Protein AF-C1MRS7-F1 (afdb_monomer)

Solvent-accessible surface area (backbone atoms only — not comparable to full-atom values): 6107 Å² total; per-residue (Å²): 87,47,25,66,56,54,48,48,53,44,24,72,64,70,77,42,55,46,46,56,42,78,41,78,48,62,53,99,83,68,48,69,38,47,21,47,32,32,38,53,49,28,74,93,45,94,84,40,93,60,54,73,67,54,48,51,52,46,32,31,55,44,20,46,54,31,39,77,71,66,26,40,63,48,47,67,58,48,60,73,66,51,89,70,68,53,35,71,56,98,93,42,80,37,61,33,76,43,74,42,85,56,88,65,87,131

Structure (mmCIF, N/CA/C/O backbone):
data_AF-C1MRS7-F1
#
_entry.id   AF-C1MRS7-F1
#
loop_
_atom_site.group_PDB
_atom_site.id
_atom_site.type_symbol
_atom_site.label_atom_id
_atom_site.label_alt_id
_atom_site.label_comp_id
_atom_site.label_asym_id
_atom_site.label_entity_id
_atom_site.label_seq_id
_atom_site.pdbx_PDB_ins_code
_atom_site.Cartn_x
_atom_site.Cartn_y
_atom_site.Cartn_z
_atom_site.occupancy
_atom_site.B_iso_or_equiv
_atom_site.auth_seq_id
_atom_site.auth_comp_id
_atom_site.auth_asym_id
_atom_site.auth_atom_id
_atom_site.pdbx_PDB_model_num
ATOM 1 N N . MET A 1 1 ? 1.053 -9.896 8.481 1.00 96.06 1 MET A N 1
ATOM 2 C CA . MET A 1 1 ? 1.118 -10.285 7.059 1.00 96.06 1 MET A CA 1
ATOM 3 C C . MET A 1 1 ? 2.551 -10.201 6.571 1.00 96.06 1 MET A C 1
ATOM 5 O O . MET A 1 1 ? 3.333 -9.461 7.150 1.00 96.06 1 MET A O 1
ATOM 9 N N . THR A 1 2 ? 2.908 -10.957 5.535 1.00 98.31 2 THR A N 1
ATOM 10 C CA . THR A 1 2 ? 4.257 -10.901 4.942 1.00 98.31 2 THR A CA 1
ATOM 11 C C . THR A 1 2 ? 4.305 -9.941 3.750 1.00 98.31 2 THR A C 1
ATOM 13 O O . THR A 1 2 ? 3.273 -9.626 3.153 1.00 98.31 2 THR A O 1
ATOM 16 N N . GLY A 1 3 ? 5.507 -9.497 3.363 1.00 98.12 3 GLY A N 1
ATOM 17 C CA . GLY A 1 3 ? 5.692 -8.682 2.155 1.00 98.12 3 GLY A CA 1
ATOM 18 C C . GLY A 1 3 ? 5.222 -9.394 0.883 1.00 98.12 3 GLY A C 1
ATOM 19 O O . GLY A 1 3 ? 4.632 -8.775 -0.000 1.00 98.12 3 GLY A O 1
ATOM 20 N N . GLU A 1 4 ? 5.409 -10.715 0.813 1.00 98.31 4 GLU A N 1
ATOM 21 C CA . GLU A 1 4 ? 4.901 -11.544 -0.282 1.00 98.31 4 GLU A CA 1
ATOM 22 C C . GLU A 1 4 ? 3.370 -11.599 -0.313 1.00 98.31 4 GLU A C 1
ATOM 24 O O . GLU A 1 4 ? 2.776 -11.449 -1.381 1.00 98.31 4 GLU A O 1
ATOM 29 N N . GLU A 1 5 ? 2.723 -11.759 0.842 1.00 98.50 5 GLU A N 1
ATOM 30 C CA . GLU A 1 5 ? 1.264 -11.729 0.939 1.00 98.50 5 GLU A CA 1
ATOM 31 C C . GLU A 1 5 ? 0.712 -10.387 0.435 1.00 98.50 5 GLU A C 1
ATOM 33 O O . GLU A 1 5 ? -0.191 -10.361 -0.403 1.00 98.50 5 GLU A O 1
ATOM 38 N N . LEU A 1 6 ? 1.304 -9.269 0.871 1.00 98.62 6 LEU A N 1
ATOM 39 C CA . LEU A 1 6 ? 0.927 -7.932 0.410 1.00 98.62 6 LEU A CA 1
ATOM 40 C C . LEU A 1 6 ? 1.139 -7.768 -1.104 1.00 98.62 6 LEU A C 1
ATOM 42 O O . LEU A 1 6 ? 0.249 -7.275 -1.802 1.00 98.62 6 LEU A O 1
ATOM 46 N N . ARG A 1 7 ? 2.282 -8.232 -1.630 1.00 98.25 7 ARG A N 1
ATOM 47 C CA . ARG A 1 7 ? 2.580 -8.244 -3.072 1.00 98.25 7 ARG A CA 1
ATOM 48 C C . ARG A 1 7 ? 1.497 -8.983 -3.852 1.00 98.25 7 ARG A C 1
ATOM 50 O O . ARG A 1 7 ? 1.008 -8.470 -4.858 1.00 98.25 7 ARG A O 1
ATOM 57 N N . MET A 1 8 ? 1.109 -10.167 -3.381 1.00 98.50 8 MET A N 1
ATOM 58 C CA . MET A 1 8 ? 0.084 -10.998 -4.011 1.00 98.50 8 MET A CA 1
ATOM 59 C C . MET A 1 8 ? -1.299 -10.352 -3.939 1.00 98.50 8 MET A C 1
ATOM 61 O O . MET A 1 8 ? -2.020 -10.390 -4.929 1.00 98.50 8 MET A O 1
ATOM 65 N N . LEU A 1 9 ? -1.669 -9.703 -2.831 1.00 98.38 9 LEU A N 1
ATOM 66 C CA . LEU A 1 9 ? -2.934 -8.962 -2.737 1.00 98.38 9 LEU A CA 1
ATOM 67 C C . LEU A 1 9 ? -3.014 -7.835 -3.776 1.00 98.38 9 LEU A C 1
ATOM 69 O O . LEU A 1 9 ? -4.017 -7.716 -4.483 1.00 98.38 9 LEU A O 1
ATOM 73 N N . VAL A 1 10 ? -1.950 -7.038 -3.906 1.00 98.44 10 VAL A N 1
ATOM 74 C CA . VAL A 1 10 ? -1.869 -5.942 -4.887 1.00 98.44 10 VAL A CA 1
ATOM 75 C C . VAL A 1 10 ? -1.905 -6.486 -6.318 1.00 98.44 10 VAL A C 1
ATOM 77 O O . VAL A 1 10 ? -2.681 -6.001 -7.148 1.00 98.44 10 VAL A O 1
ATOM 80 N N . LEU A 1 11 ? -1.115 -7.527 -6.598 1.00 98.31 11 LEU A N 1
ATOM 81 C CA . LEU A 1 11 ? -1.069 -8.182 -7.903 1.00 98.31 11 LEU A CA 1
ATOM 82 C C . LEU A 1 11 ? -2.427 -8.781 -8.283 1.00 98.31 11 LEU A C 1
ATOM 84 O O . LEU A 1 11 ? -2.913 -8.529 -9.380 1.00 98.31 11 LEU A O 1
ATOM 88 N N . ASN A 1 12 ? -3.071 -9.516 -7.379 1.00 98.25 12 ASN A N 1
ATOM 89 C CA . ASN A 1 12 ? -4.373 -10.134 -7.627 1.00 98.25 12 ASN A CA 1
ATOM 90 C C . ASN A 1 12 ? -5.466 -9.085 -7.857 1.00 98.25 12 ASN A C 1
ATOM 92 O O . ASN A 1 12 ? -6.373 -9.308 -8.656 1.00 98.25 12 ASN A O 1
ATOM 96 N N . LYS A 1 13 ? -5.388 -7.931 -7.182 1.00 98.12 13 LYS A N 1
ATOM 97 C CA . LYS A 1 13 ? -6.398 -6.879 -7.312 1.00 98.12 13 LYS A CA 1
ATOM 98 C C . LYS A 1 13 ? -6.308 -6.112 -8.632 1.00 98.12 13 LYS A C 1
ATOM 100 O O . LYS A 1 13 ? -7.345 -5.801 -9.217 1.00 98.12 13 LYS A O 1
ATOM 105 N N . TRP A 1 14 ? -5.103 -5.767 -9.084 1.00 97.75 14 TRP A N 1
ATOM 106 C CA . TRP A 1 14 ? -4.928 -4.859 -10.229 1.00 97.75 14 TRP A CA 1
ATOM 107 C C . TRP A 1 14 ? -4.048 -5.409 -11.361 1.00 97.75 14 TRP A C 1
ATOM 109 O O . TRP A 1 14 ? -3.747 -4.686 -12.309 1.00 97.75 14 TRP A O 1
ATOM 119 N N . GLY A 1 15 ? -3.617 -6.668 -11.281 1.00 97.50 15 GLY A N 1
ATOM 120 C CA . GLY A 1 15 ? -2.802 -7.337 -12.300 1.00 97.50 15 GLY A CA 1
ATOM 121 C C . GLY A 1 15 ? -1.367 -6.816 -12.412 1.00 97.50 15 GLY A C 1
ATOM 122 O O . GLY A 1 15 ? -0.668 -7.149 -13.366 1.00 97.50 15 GLY A O 1
ATOM 123 N N . LYS A 1 16 ? -0.919 -5.973 -11.472 1.00 97.12 16 LYS A N 1
ATOM 124 C CA . LYS A 1 16 ? 0.400 -5.333 -11.494 1.00 97.12 16 LYS A CA 1
ATOM 125 C C . LYS A 1 16 ? 0.990 -5.206 -10.096 1.00 97.12 16 LYS A C 1
ATOM 127 O O . LYS A 1 16 ? 0.281 -4.975 -9.122 1.00 97.12 16 LYS A O 1
ATOM 132 N N . MET A 1 17 ? 2.314 -5.286 -10.033 1.00 97.38 17 MET A N 1
ATOM 133 C CA . MET A 1 17 ? 3.123 -5.127 -8.824 1.00 97.38 17 MET A CA 1
ATOM 134 C C . MET A 1 17 ? 3.387 -3.643 -8.534 1.00 97.38 17 MET A C 1
ATOM 136 O O . MET A 1 17 ? 4.460 -3.116 -8.832 1.00 97.38 17 MET A O 1
ATOM 140 N N . TYR A 1 18 ? 2.367 -2.945 -8.030 1.00 98.31 18 TYR A N 1
ATOM 141 C CA . TYR A 1 18 ? 2.447 -1.517 -7.713 1.00 98.31 18 TYR A CA 1
ATOM 142 C C . TYR A 1 18 ? 3.304 -1.232 -6.476 1.00 98.31 18 TYR A C 1
ATOM 144 O O . TYR A 1 18 ? 3.272 -1.984 -5.498 1.00 98.31 18 TYR A O 1
ATOM 152 N N . ASP A 1 19 ? 4.026 -0.108 -6.510 1.00 98.06 19 ASP A N 1
ATOM 153 C CA . ASP A 1 19 ? 4.664 0.477 -5.327 1.00 98.06 19 ASP A CA 1
ATOM 154 C C . ASP A 1 19 ? 3.591 0.771 -4.269 1.00 98.06 19 ASP A C 1
ATOM 156 O O . ASP A 1 19 ? 2.527 1.318 -4.565 1.00 98.06 19 ASP A O 1
ATOM 160 N N . THR A 1 20 ? 3.865 0.340 -3.044 1.00 98.44 20 THR A N 1
ATOM 161 C CA . THR A 1 20 ? 2.932 0.352 -1.923 1.00 98.44 20 THR A CA 1
ATOM 162 C C . THR A 1 20 ? 3.636 0.948 -0.713 1.00 98.44 20 THR A C 1
ATOM 164 O O . THR A 1 20 ? 4.764 0.572 -0.392 1.00 98.44 20 THR A O 1
ATOM 167 N N . ARG A 1 21 ? 2.985 1.912 -0.058 1.00 98.25 21 ARG A N 1
ATOM 168 C CA . ARG A 1 21 ? 3.574 2.731 1.009 1.00 98.25 21 ARG A CA 1
ATOM 169 C C . ARG A 1 21 ? 2.579 2.965 2.135 1.00 98.25 21 ARG A C 1
ATOM 171 O O . ARG A 1 21 ? 1.372 2.933 1.912 1.00 98.25 21 ARG A O 1
ATOM 178 N N . ILE A 1 22 ? 3.085 3.279 3.321 1.00 98.00 22 ILE A N 1
ATOM 179 C CA . ILE A 1 22 ? 2.274 3.900 4.369 1.00 98.00 22 ILE A CA 1
ATOM 180 C C . ILE A 1 22 ? 2.251 5.407 4.135 1.00 98.00 22 ILE A C 1
ATOM 182 O O . ILE A 1 22 ? 3.280 6.019 3.846 1.00 98.00 22 ILE A O 1
ATOM 186 N N . HIS A 1 23 ? 1.075 6.010 4.257 1.00 97.25 23 HIS A N 1
ATOM 187 C CA . HIS A 1 23 ? 0.904 7.444 4.110 1.00 97.25 23 HIS A CA 1
ATOM 188 C C . HIS A 1 23 ? -0.033 7.988 5.183 1.00 97.25 23 HIS A C 1
ATOM 190 O O . HIS A 1 23 ? -1.161 7.515 5.336 1.00 97.25 23 HIS A O 1
ATOM 196 N N . GLN A 1 24 ? 0.425 9.011 5.898 1.00 95.31 24 GLN A N 1
ATOM 197 C CA . GLN A 1 24 ? -0.385 9.763 6.844 1.00 95.31 24 GLN A CA 1
ATOM 198 C C . GLN A 1 24 ? -0.967 10.989 6.144 1.00 95.31 24 GLN A C 1
ATOM 200 O O . GLN A 1 24 ? -0.245 11.741 5.490 1.00 95.31 24 GLN A O 1
ATOM 205 N N . ARG A 1 25 ? -2.275 11.200 6.272 1.00 93.25 25 ARG A N 1
ATOM 206 C CA . ARG A 1 25 ? -2.932 12.411 5.767 1.00 93.25 25 ARG A CA 1
ATOM 207 C C . ARG A 1 25 ? -4.201 12.710 6.542 1.00 93.25 25 ARG A C 1
ATOM 209 O O . ARG A 1 25 ? -4.774 11.823 7.171 1.00 93.25 25 ARG A O 1
ATOM 216 N N . ARG A 1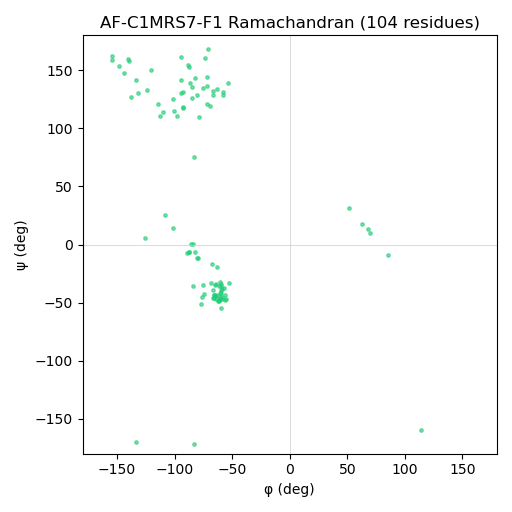 26 ? -4.672 13.950 6.421 1.00 92.50 26 ARG A N 1
ATOM 217 C CA . ARG A 1 26 ? -6.021 14.319 6.847 1.00 92.50 26 ARG A CA 1
ATOM 218 C C . ARG A 1 26 ? -7.047 13.971 5.764 1.00 92.50 26 ARG A C 1
ATOM 220 O O . ARG A 1 26 ? -6.751 14.037 4.560 1.00 92.50 26 ARG A O 1
ATOM 227 N N . ASP A 1 27 ? -8.219 13.528 6.198 1.00 89.44 27 ASP A N 1
ATOM 228 C CA . ASP A 1 27 ? -9.370 13.278 5.332 1.00 89.44 27 ASP A CA 1
ATOM 229 C C . ASP A 1 27 ? -10.163 14.571 5.048 1.00 89.44 27 ASP A C 1
ATOM 231 O O . ASP A 1 27 ? -9.728 15.677 5.374 1.00 89.44 27 ASP A O 1
ATOM 235 N N . GLN A 1 28 ? -11.331 14.445 4.412 1.00 89.44 28 GLN A N 1
ATOM 236 C CA . GLN A 1 28 ? -12.197 15.589 4.092 1.00 89.44 28 GLN A CA 1
ATOM 237 C C . GLN A 1 28 ? -12.810 16.276 5.327 1.00 89.44 28 GLN A C 1
ATOM 239 O O . GLN A 1 28 ? -13.279 17.404 5.218 1.00 89.44 28 GLN A O 1
ATOM 244 N N . PHE A 1 29 ? -12.803 15.611 6.484 1.00 91.12 29 PHE A N 1
ATOM 245 C CA . PHE A 1 29 ? -13.290 16.128 7.763 1.00 91.12 29 PHE A CA 1
ATOM 246 C C . PHE A 1 29 ? -12.143 16.593 8.668 1.00 91.12 29 PHE A C 1
ATOM 248 O O . PHE A 1 29 ? -12.343 16.821 9.858 1.00 91.12 29 PHE A O 1
ATOM 255 N N . ASN A 1 30 ? -10.939 16.751 8.106 1.00 90.25 30 ASN A N 1
ATOM 256 C CA . ASN A 1 30 ? -9.728 17.147 8.815 1.00 90.25 30 ASN A CA 1
ATOM 257 C C . ASN A 1 30 ? -9.271 16.140 9.893 1.00 90.25 30 ASN A C 1
ATOM 259 O O . ASN A 1 30 ? -8.435 16.492 10.726 1.00 90.25 30 ASN A O 1
ATOM 263 N N . LYS A 1 31 ? -9.748 14.886 9.870 1.00 90.44 31 LYS A N 1
ATOM 264 C CA . LYS A 1 31 ? -9.289 13.831 10.786 1.00 90.44 31 LYS A CA 1
ATOM 265 C C . LYS A 1 31 ? -7.974 13.242 10.281 1.00 90.44 31 LYS A C 1
ATOM 267 O O . LYS A 1 31 ? -7.875 12.869 9.109 1.00 90.44 31 LYS A O 1
ATOM 272 N N . LEU A 1 32 ? -6.960 13.174 11.146 1.00 93.81 32 LEU A N 1
ATOM 273 C CA . LEU A 1 32 ? -5.682 12.539 10.823 1.00 93.81 32 LEU A CA 1
ATOM 274 C C . LEU A 1 32 ? -5.856 11.015 10.762 1.00 93.81 32 LEU A C 1
ATOM 276 O O . LEU A 1 32 ? -6.524 10.429 11.608 1.00 93.81 32 LEU A O 1
ATOM 280 N N . GLY A 1 33 ? -5.267 10.367 9.756 1.00 94.44 33 GLY A N 1
ATOM 281 C CA . GLY A 1 33 ? -5.321 8.913 9.628 1.00 94.44 33 GLY A CA 1
ATOM 282 C C . GLY A 1 33 ? -4.154 8.332 8.839 1.00 94.44 33 GLY A C 1
ATOM 283 O O . GLY A 1 33 ? -3.510 9.025 8.042 1.00 94.44 33 GLY A O 1
ATOM 284 N N . LEU A 1 34 ? -3.905 7.038 9.056 1.00 96.69 34 LEU A N 1
ATOM 285 C CA . LEU A 1 34 ? -2.971 6.238 8.268 1.00 96.69 34 LEU A CA 1
ATOM 286 C C . LEU A 1 34 ? -3.688 5.487 7.149 1.00 96.69 34 LEU A C 1
ATOM 288 O O . LEU A 1 34 ? -4.788 4.950 7.306 1.00 96.69 34 LEU A O 1
ATOM 292 N N . TYR A 1 35 ? -3.010 5.425 6.012 1.00 97.62 35 TYR A N 1
ATOM 293 C CA . TYR A 1 35 ? -3.497 4.785 4.807 1.00 97.62 35 TYR A CA 1
ATOM 294 C C . TYR A 1 35 ? -2.407 3.908 4.208 1.00 97.62 35 TYR A C 1
ATOM 296 O O . TYR A 1 35 ? -1.243 4.306 4.134 1.00 97.62 35 TYR A O 1
ATOM 304 N N . LEU A 1 36 ? -2.812 2.754 3.685 1.00 98.38 36 LEU A N 1
ATOM 305 C CA . LEU A 1 36 ? -2.017 2.024 2.713 1.00 98.38 36 LEU A CA 1
ATOM 306 C C . LEU A 1 36 ? -2.215 2.687 1.348 1.00 98.38 36 LEU A C 1
ATOM 308 O O . LEU A 1 36 ? -3.298 2.639 0.757 1.00 98.38 36 LEU A O 1
ATOM 312 N N . GLN A 1 37 ? -1.169 3.349 0.875 1.00 98.44 37 GLN A N 1
ATOM 313 C CA . GLN A 1 37 ? -1.131 4.045 -0.398 1.00 98.44 37 GLN A CA 1
ATOM 314 C C . GLN A 1 37 ? -0.586 3.118 -1.485 1.00 98.44 37 GLN A C 1
ATOM 316 O O . GLN A 1 37 ? 0.576 2.719 -1.444 1.00 98.44 37 GLN A O 1
ATOM 321 N N . ILE A 1 38 ? -1.411 2.828 -2.489 1.00 98.44 38 ILE A N 1
ATOM 322 C CA . ILE A 1 38 ? -1.016 2.095 -3.695 1.00 98.44 38 ILE A CA 1
ATOM 323 C C . ILE A 1 38 ? -0.733 3.108 -4.800 1.00 98.44 38 ILE A C 1
ATOM 325 O O . ILE A 1 38 ? -1.641 3.782 -5.301 1.00 98.44 38 ILE A O 1
ATOM 329 N N . MET A 1 39 ? 0.538 3.236 -5.158 1.00 97.75 39 MET A N 1
ATOM 330 C CA . MET A 1 39 ? 1.018 4.167 -6.172 1.00 97.75 39 MET A CA 1
ATOM 331 C C . MET A 1 39 ? 0.650 3.680 -7.575 1.00 97.75 39 MET A C 1
ATOM 333 O O . MET A 1 39 ? 0.401 2.505 -7.805 1.00 97.75 39 MET A O 1
ATOM 337 N N . TRP A 1 40 ? 0.660 4.581 -8.556 1.00 96.19 40 TRP A N 1
ATOM 338 C CA . TRP A 1 40 ? 0.416 4.239 -9.966 1.00 96.19 40 TRP A CA 1
ATOM 339 C C . TRP A 1 40 ? 1.645 3.644 -10.670 1.00 96.19 40 TRP A C 1
ATOM 341 O O . TRP A 1 40 ? 1.533 3.153 -11.794 1.00 96.19 40 TRP A O 1
ATOM 351 N N . LYS A 1 41 ? 2.823 3.718 -10.039 1.00 96.25 41 LYS A N 1
ATOM 352 C CA . LYS A 1 41 ? 4.068 3.151 -10.561 1.00 96.25 41 LYS A CA 1
ATOM 353 C C . LYS A 1 41 ? 4.192 1.687 -10.155 1.00 96.25 41 LYS A C 1
ATOM 355 O O . LYS A 1 41 ? 3.899 1.347 -9.013 1.00 96.25 41 LYS A O 1
ATOM 360 N N . HIS A 1 42 ? 4.653 0.838 -11.067 1.00 96.81 42 HIS A N 1
ATOM 361 C CA . HIS A 1 42 ? 4.777 -0.601 -10.830 1.00 96.81 42 HIS A CA 1
ATOM 362 C C . HIS A 1 42 ? 6.055 -1.186 -11.434 1.00 96.81 42 HIS A C 1
ATOM 364 O O . HIS A 1 42 ? 6.622 -0.623 -12.376 1.00 96.81 42 HIS A O 1
ATOM 370 N N . VAL A 1 43 ? 6.467 -2.349 -10.926 1.00 96.31 43 VAL A N 1
ATOM 371 C CA . VAL A 1 43 ? 7.593 -3.126 -11.468 1.00 96.31 43 VAL A CA 1
ATOM 372 C C . VAL A 1 43 ? 7.391 -3.379 -12.968 1.00 96.31 43 VAL A C 1
ATOM 374 O O . VAL A 1 43 ? 6.272 -3.630 -13.426 1.00 96.31 43 VAL A O 1
ATOM 377 N N . GLY A 1 44 ? 8.469 -3.266 -13.748 1.00 93.00 44 GLY A N 1
ATOM 378 C CA . GLY A 1 44 ? 8.458 -3.399 -15.210 1.00 93.00 44 GLY A CA 1
ATOM 379 C C . GLY A 1 44 ? 8.120 -2.111 -15.973 1.00 93.00 44 GLY A C 1
ATOM 380 O O . GLY A 1 44 ? 8.282 -2.059 -17.191 1.00 93.00 44 GLY A O 1
ATOM 381 N N . GLN A 1 45 ? 7.692 -1.040 -15.295 1.00 93.56 45 GLN A N 1
ATOM 382 C CA . GLN A 1 45 ? 7.564 0.275 -15.923 1.00 93.56 45 GLN A CA 1
ATOM 383 C C . GLN A 1 45 ? 8.949 0.917 -16.113 1.00 93.56 45 GLN A C 1
ATOM 385 O O . GLN A 1 45 ? 9.743 0.962 -15.179 1.00 93.56 45 GLN A O 1
ATOM 390 N N . LYS A 1 46 ? 9.225 1.493 -17.295 1.00 91.19 46 LYS A N 1
ATOM 391 C CA . LYS A 1 46 ? 10.538 2.093 -17.635 1.00 91.19 46 LYS A CA 1
ATOM 392 C C . LYS A 1 46 ? 11.047 3.123 -16.612 1.00 91.19 46 LYS A C 1
ATOM 394 O O . LYS A 1 46 ? 12.248 3.256 -16.430 1.00 91.19 46 LYS A O 1
ATOM 399 N N . SER A 1 47 ? 10.146 3.867 -15.971 1.00 91.31 47 SER A N 1
ATOM 400 C CA . SER A 1 47 ? 10.455 4.916 -14.985 1.00 91.31 47 SER A CA 1
ATOM 401 C C . SER A 1 47 ? 10.107 4.519 -13.542 1.00 91.31 47 SER A C 1
ATOM 403 O O . SER A 1 47 ? 9.828 5.382 -12.693 1.00 91.31 47 SER A O 1
ATOM 405 N N . PHE A 1 48 ? 10.084 3.212 -13.264 1.00 96.06 48 PHE A N 1
ATOM 406 C CA . PHE A 1 48 ? 9.957 2.698 -11.907 1.00 96.06 48 PHE A CA 1
ATOM 407 C C . PHE A 1 48 ? 11.221 3.052 -11.100 1.00 96.06 48 PHE A C 1
ATOM 409 O O . PHE A 1 48 ? 12.325 2.829 -11.590 1.00 96.06 48 PHE A O 1
ATOM 416 N N . PRO A 1 49 ? 11.093 3.660 -9.905 1.00 94.38 49 PRO A N 1
ATOM 417 C CA . PRO A 1 49 ? 12.232 4.249 -9.198 1.00 94.38 49 PRO A CA 1
ATOM 418 C C . PRO A 1 49 ? 13.059 3.240 -8.390 1.00 94.38 49 PRO A C 1
ATOM 420 O O . PRO A 1 49 ? 14.067 3.631 -7.814 1.00 94.38 49 PRO A O 1
ATOM 423 N N . MET A 1 50 ? 12.612 1.986 -8.298 1.00 97.25 50 MET A N 1
ATOM 424 C CA . MET A 1 50 ? 13.222 0.946 -7.470 1.00 97.25 50 MET A CA 1
ATOM 425 C C . MET A 1 50 ? 13.673 -0.232 -8.331 1.00 97.25 50 MET A C 1
ATOM 427 O O . MET A 1 50 ? 13.054 -0.539 -9.352 1.00 97.25 50 MET A O 1
ATOM 431 N N . THR A 1 51 ? 14.722 -0.924 -7.897 1.00 96.81 51 THR A N 1
ATOM 432 C CA . THR A 1 51 ? 15.042 -2.266 -8.398 1.00 96.81 51 THR A CA 1
ATOM 433 C C . THR A 1 51 ? 14.021 -3.286 -7.885 1.00 96.81 51 THR A C 1
ATOM 435 O O . THR A 1 51 ? 13.228 -3.001 -6.986 1.00 96.81 51 THR A O 1
ATOM 438 N N . GLU A 1 52 ? 14.033 -4.500 -8.437 1.00 94.75 52 GLU A N 1
ATOM 439 C CA . GLU A 1 52 ? 13.170 -5.586 -7.953 1.00 94.75 52 GLU A CA 1
ATOM 440 C C . GLU A 1 52 ? 13.446 -5.929 -6.481 1.00 94.75 52 GLU A C 1
ATOM 442 O O . GLU A 1 52 ? 12.509 -6.068 -5.699 1.00 94.75 52 GLU A O 1
ATOM 447 N N . GLN A 1 53 ? 14.720 -5.970 -6.078 1.00 97.00 53 GLN A N 1
ATOM 448 C CA . GLN A 1 53 ? 15.100 -6.201 -4.684 1.00 97.00 53 GLN A CA 1
ATOM 449 C C . GLN A 1 53 ? 14.571 -5.092 -3.764 1.00 97.00 53 GLN A C 1
ATOM 451 O O . GLN A 1 53 ? 13.916 -5.388 -2.769 1.00 97.00 53 GLN A O 1
ATOM 456 N N . GLN A 1 54 ? 14.775 -3.822 -4.132 1.00 98.25 54 GLN A N 1
ATOM 457 C CA . GLN A 1 54 ? 14.280 -2.680 -3.354 1.00 98.25 54 GLN A CA 1
ATOM 458 C C . GLN A 1 54 ? 12.753 -2.682 -3.238 1.00 98.25 54 GLN A C 1
ATOM 460 O O . GLN A 1 54 ? 12.208 -2.317 -2.203 1.00 98.25 54 GLN A O 1
ATOM 465 N N . TYR A 1 55 ? 12.047 -3.115 -4.285 1.00 98.25 55 TYR A N 1
ATOM 466 C CA . TYR A 1 55 ? 10.596 -3.272 -4.249 1.00 98.25 55 TYR A CA 1
ATOM 467 C C . TYR A 1 55 ? 10.147 -4.341 -3.244 1.00 98.25 55 TYR A C 1
ATOM 469 O O . TYR A 1 55 ? 9.194 -4.118 -2.495 1.00 98.25 55 TYR A O 1
ATOM 477 N N . VAL A 1 56 ? 10.830 -5.488 -3.208 1.00 97.94 56 VAL A N 1
ATOM 478 C CA . VAL A 1 56 ? 10.536 -6.562 -2.249 1.00 97.94 56 VAL A CA 1
ATOM 479 C C . VAL A 1 56 ? 10.832 -6.113 -0.817 1.00 97.94 56 VAL A C 1
ATOM 481 O O . VAL A 1 56 ? 10.005 -6.334 0.069 1.00 97.94 56 VAL A O 1
ATOM 484 N N . GLU A 1 57 ? 11.961 -5.441 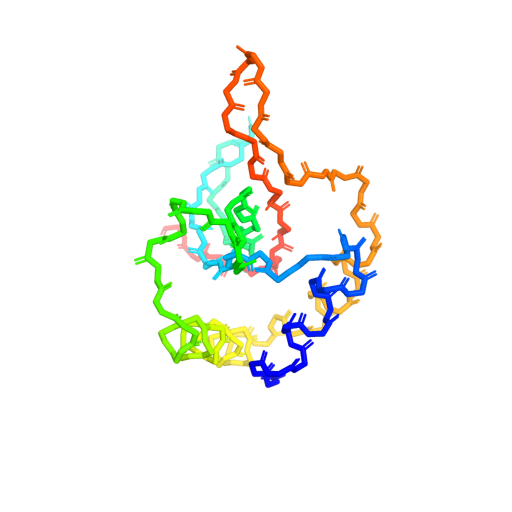-0.589 1.00 98.44 57 GLU A N 1
ATOM 485 C CA . GLU A 1 57 ? 12.325 -4.864 0.712 1.00 98.44 57 GLU A CA 1
ATOM 486 C C . GLU A 1 57 ? 11.293 -3.821 1.169 1.00 98.44 57 GLU A C 1
ATOM 488 O O . GLU A 1 57 ? 10.788 -3.902 2.288 1.00 98.44 57 GLU A O 1
ATOM 493 N N . GLN A 1 58 ? 10.889 -2.911 0.276 1.00 98.44 58 GLN A N 1
ATOM 494 C CA . GLN A 1 58 ? 9.857 -1.905 0.535 1.00 98.44 58 GLN A CA 1
ATOM 495 C C . GLN A 1 58 ? 8.530 -2.541 0.972 1.00 98.44 58 GLN A C 1
ATOM 497 O O . GLN A 1 58 ? 7.928 -2.117 1.957 1.00 98.44 58 GLN A O 1
ATOM 502 N N . LEU A 1 59 ? 8.055 -3.565 0.261 1.00 98.38 59 LEU A N 1
ATOM 503 C CA . LEU A 1 59 ? 6.812 -4.259 0.613 1.00 98.38 59 LEU A CA 1
ATOM 504 C C . LEU A 1 59 ? 6.919 -5.053 1.906 1.00 98.38 59 LEU A C 1
ATOM 506 O O . LEU A 1 59 ? 5.930 -5.159 2.627 1.00 98.38 59 LEU A O 1
ATOM 510 N N . SER A 1 60 ? 8.098 -5.595 2.198 1.00 98.50 60 SER A N 1
ATOM 511 C CA . SER A 1 60 ? 8.349 -6.315 3.444 1.00 98.50 60 SER A CA 1
ATOM 512 C C . SER A 1 60 ? 8.276 -5.361 4.633 1.00 98.50 60 SER A C 1
ATOM 514 O O . SER A 1 60 ? 7.526 -5.640 5.562 1.00 98.50 60 SER A O 1
ATOM 516 N N . ALA A 1 61 ? 8.918 -4.193 4.540 1.00 98.62 61 ALA A N 1
ATOM 517 C CA . ALA A 1 61 ? 8.841 -3.150 5.563 1.00 98.62 61 ALA A CA 1
ATOM 518 C C . ALA A 1 61 ? 7.403 -2.636 5.768 1.00 98.62 61 ALA A C 1
ATOM 520 O O . ALA A 1 61 ? 6.950 -2.457 6.895 1.00 98.62 61 ALA A O 1
ATOM 521 N N . VAL A 1 62 ? 6.636 -2.436 4.689 1.00 98.62 62 VAL A N 1
ATOM 522 C CA . VAL A 1 62 ? 5.223 -2.034 4.814 1.00 98.62 62 VAL A CA 1
ATOM 523 C C . VAL A 1 62 ? 4.385 -3.128 5.474 1.00 98.62 62 VAL A C 1
ATOM 525 O O . VAL A 1 62 ? 3.572 -2.831 6.344 1.00 98.62 62 VAL A O 1
ATOM 528 N N . ALA A 1 63 ? 4.561 -4.388 5.075 1.00 98.56 63 ALA A N 1
ATOM 529 C CA . ALA A 1 63 ? 3.826 -5.508 5.655 1.00 98.56 63 ALA A CA 1
ATOM 530 C C . ALA A 1 63 ? 4.168 -5.735 7.137 1.00 98.56 63 ALA A C 1
ATOM 532 O O . ALA A 1 63 ? 3.279 -6.089 7.914 1.00 98.56 63 ALA A O 1
ATOM 533 N N . GLU A 1 64 ? 5.421 -5.500 7.528 1.00 98.56 64 GLU A N 1
ATOM 534 C CA . GLU A 1 64 ? 5.875 -5.511 8.919 1.00 98.56 64 GLU A CA 1
ATOM 535 C C . GLU A 1 64 ? 5.123 -4.461 9.740 1.00 98.56 64 GLU A C 1
ATOM 537 O O . GLU A 1 64 ? 4.401 -4.838 10.659 1.00 98.56 64 GLU A O 1
ATOM 542 N N . LEU A 1 65 ? 5.127 -3.191 9.315 1.00 98.19 65 LEU A N 1
ATOM 543 C CA . LEU A 1 65 ? 4.376 -2.117 9.984 1.00 98.19 65 LEU A CA 1
ATOM 544 C C . LEU A 1 65 ? 2.875 -2.422 10.093 1.00 98.19 65 LEU A C 1
ATOM 546 O O . LEU A 1 65 ? 2.267 -2.245 11.146 1.00 98.19 65 LEU A O 1
ATOM 550 N N . LEU A 1 66 ? 2.260 -2.932 9.019 1.00 98.06 66 LEU A N 1
ATOM 551 C CA . LEU A 1 66 ? 0.850 -3.339 9.047 1.00 98.06 66 LEU A CA 1
ATOM 552 C C . LEU A 1 66 ? 0.581 -4.426 10.091 1.00 98.06 66 LEU A C 1
ATOM 554 O O . LEU A 1 66 ? -0.509 -4.459 10.655 1.00 98.06 66 LEU A O 1
ATOM 558 N N . THR A 1 67 ? 1.547 -5.315 10.319 1.00 97.56 67 THR A N 1
ATOM 559 C CA . THR A 1 67 ? 1.449 -6.396 11.305 1.00 97.56 67 THR A CA 1
ATOM 560 C C . THR A 1 67 ? 1.636 -5.878 12.720 1.00 97.56 67 THR A C 1
ATOM 562 O O . THR A 1 67 ? 0.853 -6.227 13.599 1.00 97.56 67 THR A O 1
ATOM 565 N N . GLU A 1 68 ? 2.642 -5.031 12.931 1.00 96.94 68 GLU A N 1
ATOM 566 C CA . GLU A 1 68 ? 2.923 -4.402 14.223 1.00 96.94 68 GLU A CA 1
ATOM 567 C C . GLU A 1 68 ? 1.738 -3.572 14.719 1.00 96.94 68 GLU A C 1
ATOM 569 O O . GLU A 1 68 ? 1.409 -3.602 15.902 1.00 96.94 68 GLU A O 1
ATOM 574 N N . TRP A 1 69 ? 1.046 -2.881 13.811 1.00 96.19 69 TRP A N 1
ATOM 575 C CA . TRP A 1 69 ? -0.133 -2.079 14.140 1.00 96.19 69 TRP A CA 1
ATOM 576 C C . TRP A 1 69 ? -1.442 -2.875 14.191 1.00 96.19 69 TRP A C 1
ATOM 578 O O . TRP A 1 69 ? -2.499 -2.290 14.410 1.00 96.19 69 TRP A O 1
ATOM 588 N N . GLY A 1 70 ? -1.417 -4.189 13.943 1.00 96.44 70 GLY A N 1
ATOM 589 C CA . GLY A 1 70 ? -2.632 -5.011 13.906 1.00 96.44 70 GLY A CA 1
ATOM 590 C C . GLY A 1 70 ? -3.571 -4.706 12.727 1.00 96.44 70 GLY A C 1
ATOM 591 O O . GLY A 1 70 ? -4.712 -5.163 12.706 1.00 96.44 70 GLY A O 1
ATOM 592 N N . ALA A 1 71 ? -3.113 -3.957 11.723 1.00 97.56 71 ALA A N 1
ATOM 593 C CA . ALA A 1 71 ? -3.914 -3.508 10.585 1.00 97.56 71 ALA A CA 1
ATOM 594 C C . ALA A 1 71 ? -3.986 -4.536 9.440 1.00 97.56 71 ALA A C 1
ATOM 596 O O . ALA A 1 71 ? -4.617 -4.287 8.405 1.00 97.56 71 ALA A O 1
ATOM 597 N N . GLN A 1 72 ? -3.349 -5.703 9.587 1.00 97.56 72 GLN A N 1
ATOM 598 C CA . GLN A 1 72 ? -3.268 -6.693 8.517 1.00 97.56 72 GLN A CA 1
ATOM 599 C C . GLN A 1 72 ? -4.640 -7.190 8.034 1.00 97.56 72 GLN A C 1
ATOM 601 O O . GLN A 1 72 ? -4.844 -7.361 6.830 1.00 97.56 72 GLN A O 1
ATOM 606 N N . ASP A 1 73 ? -5.590 -7.392 8.947 1.00 97.75 73 ASP A N 1
ATOM 607 C CA . ASP A 1 73 ? -6.915 -7.922 8.612 1.00 97.75 73 ASP A CA 1
ATOM 608 C C . ASP A 1 73 ? -7.791 -6.868 7.932 1.00 97.75 73 ASP A C 1
ATOM 610 O O . ASP A 1 73 ? -8.497 -7.176 6.968 1.00 97.75 73 ASP A O 1
ATOM 614 N N . VAL A 1 74 ? -7.640 -5.600 8.328 1.00 97.56 74 VAL A N 1
ATOM 615 C CA . VAL A 1 74 ? -8.260 -4.457 7.645 1.00 97.56 74 VAL A CA 1
ATOM 616 C C . VAL A 1 74 ? -7.810 -4.404 6.185 1.00 97.56 74 VAL A C 1
ATOM 618 O O . VAL A 1 74 ? -8.636 -4.251 5.284 1.00 97.56 74 VAL A O 1
ATOM 621 N N . VAL A 1 75 ? -6.515 -4.587 5.914 1.00 98.12 75 VAL A N 1
ATOM 622 C CA . VAL A 1 75 ? -5.989 -4.598 4.540 1.00 98.12 75 VAL A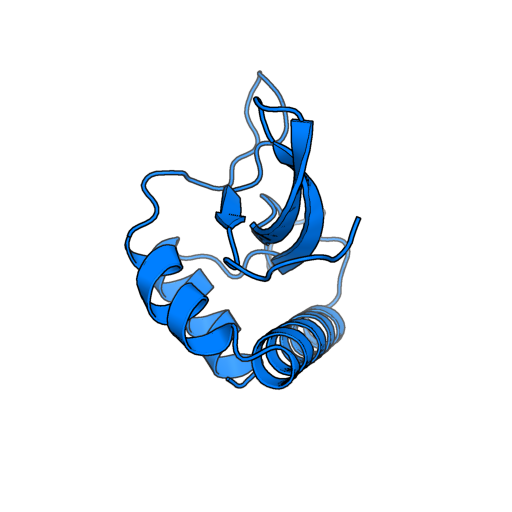 CA 1
ATOM 623 C C . VAL A 1 75 ? -6.525 -5.788 3.743 1.00 98.12 75 VAL A C 1
ATOM 625 O O . VAL A 1 75 ? -6.995 -5.590 2.619 1.00 98.12 75 VAL A O 1
ATOM 628 N N . ARG A 1 76 ? -6.519 -7.000 4.318 1.00 98.31 76 ARG A N 1
ATOM 629 C CA . ARG A 1 76 ? -7.079 -8.211 3.682 1.00 98.31 76 ARG A CA 1
ATOM 630 C C . ARG A 1 76 ? -8.545 -8.039 3.303 1.00 98.31 76 ARG A C 1
ATOM 632 O O . ARG A 1 76 ? -8.963 -8.518 2.254 1.00 98.31 76 ARG A O 1
ATOM 639 N N . GLN A 1 77 ? -9.314 -7.339 4.131 1.00 98.06 77 GLN A N 1
ATOM 640 C CA . GLN A 1 77 ? -10.724 -7.071 3.880 1.00 98.06 77 GLN A CA 1
ATOM 641 C C . GLN A 1 77 ? -10.925 -5.965 2.835 1.00 98.06 77 GLN A C 1
ATOM 643 O O . GLN A 1 77 ? -11.674 -6.142 1.873 1.00 98.06 77 GLN A O 1
ATOM 648 N N . LYS A 1 78 ? -10.276 -4.809 3.013 1.00 98.06 78 LYS A N 1
ATOM 649 C CA . LYS A 1 78 ? -10.591 -3.589 2.257 1.00 98.06 78 LYS A CA 1
ATOM 650 C C . LYS A 1 78 ? -9.918 -3.507 0.894 1.00 98.06 78 LYS A C 1
ATOM 652 O O . LYS A 1 78 ? -10.520 -2.979 -0.042 1.00 98.06 78 LYS A O 1
ATOM 657 N N . LEU A 1 79 ? -8.687 -4.003 0.748 1.00 97.75 79 LEU A N 1
ATOM 658 C CA . LEU A 1 79 ? -7.950 -3.894 -0.516 1.00 97.75 79 LEU A CA 1
ATOM 659 C C . LEU A 1 79 ? -8.684 -4.616 -1.664 1.00 97.75 79 LEU A C 1
ATOM 661 O O . LEU A 1 79 ? -8.923 -3.971 -2.693 1.00 97.75 79 LEU A O 1
ATOM 665 N N . PRO A 1 80 ? -9.139 -5.879 -1.510 1.00 97.31 80 PRO A N 1
ATOM 666 C CA . PRO A 1 80 ? -9.893 -6.568 -2.560 1.00 97.31 80 PRO A CA 1
ATOM 667 C C . PRO A 1 80 ? -11.202 -5.862 -2.936 1.00 97.31 80 PRO A C 1
ATOM 669 O O . PRO A 1 80 ? -11.601 -5.876 -4.103 1.00 97.31 80 PRO A O 1
ATOM 672 N N . GLN A 1 81 ? -11.843 -5.195 -1.973 1.00 97.44 81 GLN A N 1
ATOM 673 C CA . GLN A 1 81 ? -13.119 -4.493 -2.150 1.00 97.44 81 GLN A CA 1
ATOM 674 C C . GLN A 1 81 ? -12.975 -3.100 -2.783 1.00 97.44 81 GLN A C 1
ATOM 676 O O . GLN A 1 81 ? -13.970 -2.511 -3.200 1.00 97.44 81 GLN A O 1
ATOM 681 N N . SER A 1 82 ? -11.754 -2.563 -2.893 1.00 96.62 82 SER A N 1
ATOM 682 C CA . SER A 1 82 ? -11.528 -1.232 -3.462 1.00 96.62 82 SER A CA 1
ATOM 683 C C . SER A 1 82 ? -12.068 -1.122 -4.890 1.00 96.62 82 SER A C 1
ATOM 685 O O . SER A 1 82 ? -11.737 -1.922 -5.765 1.00 96.62 82 SER A O 1
ATOM 687 N N . THR A 1 83 ? -12.874 -0.099 -5.157 1.00 96.44 83 THR A N 1
ATOM 688 C CA . THR A 1 83 ? -13.385 0.216 -6.502 1.00 96.44 83 THR A CA 1
ATOM 689 C C . THR A 1 83 ? -12.462 1.159 -7.278 1.00 96.44 83 THR A C 1
ATOM 691 O O . THR A 1 83 ? -12.680 1.410 -8.462 1.00 96.44 83 THR A O 1
ATOM 694 N N . LYS A 1 84 ? -11.424 1.695 -6.621 1.00 96.12 84 LYS A N 1
ATOM 695 C CA . LYS A 1 84 ? -10.468 2.637 -7.213 1.00 96.12 84 LYS A CA 1
ATOM 696 C C . LYS A 1 84 ? -9.302 1.898 -7.875 1.00 96.12 84 LYS A C 1
ATOM 698 O O . LYS A 1 84 ? -8.928 0.796 -7.472 1.00 96.12 84 LYS A O 1
ATOM 703 N N . PHE A 1 85 ? -8.693 2.551 -8.863 1.00 96.19 85 PHE A N 1
ATOM 704 C CA . PHE A 1 85 ? -7.572 2.019 -9.637 1.00 96.19 85 PHE A CA 1
ATOM 705 C C . PHE A 1 85 ? -6.368 2.967 -9.580 1.00 96.19 85 PHE A C 1
ATOM 707 O O . PHE A 1 85 ? -6.554 4.166 -9.812 1.00 96.19 85 PHE A O 1
ATOM 714 N N . PRO A 1 86 ? -5.146 2.461 -9.319 1.00 96.81 86 PRO A N 1
ATOM 715 C CA . PRO A 1 86 ? -3.933 3.260 -9.424 1.00 96.81 86 PRO A CA 1
ATOM 716 C C . PRO A 1 86 ? 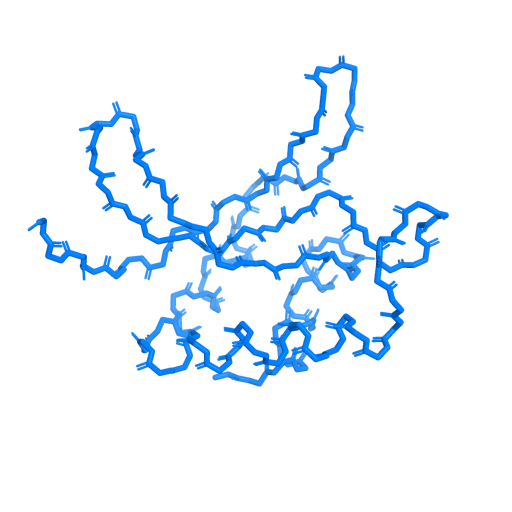-3.659 3.575 -10.895 1.00 96.81 86 PRO A C 1
ATOM 718 O O . PRO A 1 86 ? -3.471 2.666 -11.711 1.00 96.81 86 PRO A O 1
ATOM 721 N N . LYS A 1 87 ? -3.639 4.858 -11.256 1.00 94.88 87 LYS A N 1
ATOM 722 C CA . LYS A 1 87 ? -3.465 5.281 -12.651 1.00 94.88 87 LYS A CA 1
ATOM 723 C C . LYS A 1 87 ? -2.731 6.605 -12.776 1.00 94.88 87 LYS A C 1
ATOM 725 O O . LYS A 1 87 ? -2.789 7.449 -11.890 1.00 94.88 87 LYS A O 1
ATOM 730 N N . MET A 1 88 ? -2.077 6.788 -13.915 1.00 92.75 88 MET A N 1
ATOM 731 C CA . MET A 1 88 ? -1.610 8.087 -14.383 1.00 92.75 88 MET A CA 1
ATOM 732 C C . MET A 1 88 ? -2.382 8.410 -15.657 1.00 92.75 88 MET A C 1
ATOM 734 O O . MET A 1 88 ? -2.352 7.623 -16.601 1.00 92.75 88 MET A O 1
ATOM 738 N N . ASP A 1 89 ? -3.100 9.525 -15.661 1.00 90.38 89 ASP A N 1
ATOM 739 C CA . ASP A 1 89 ? -3.848 10.010 -16.820 1.00 90.38 89 ASP A CA 1
ATOM 740 C C . ASP A 1 89 ? -3.599 11.513 -17.032 1.00 90.38 89 ASP A C 1
ATOM 742 O O . ASP A 1 89 ? -2.693 12.096 -16.434 1.00 90.38 89 ASP A O 1
ATOM 746 N N . THR A 1 90 ? -4.372 12.144 -17.917 1.00 91.44 90 THR A N 1
ATOM 747 C CA . THR A 1 90 ? -4.241 13.573 -18.242 1.00 91.44 90 THR A CA 1
ATOM 748 C C . THR A 1 90 ? -4.527 14.496 -17.058 1.00 91.44 90 THR A C 1
ATOM 750 O O . THR A 1 90 ? -4.096 15.644 -17.077 1.00 91.44 90 THR A O 1
ATOM 753 N N . THR A 1 91 ? -5.215 14.009 -16.020 1.00 88.88 91 THR A N 1
ATOM 754 C CA . THR A 1 91 ? -5.479 14.758 -14.780 1.00 88.88 91 THR A CA 1
ATOM 755 C C . THR A 1 91 ? -4.360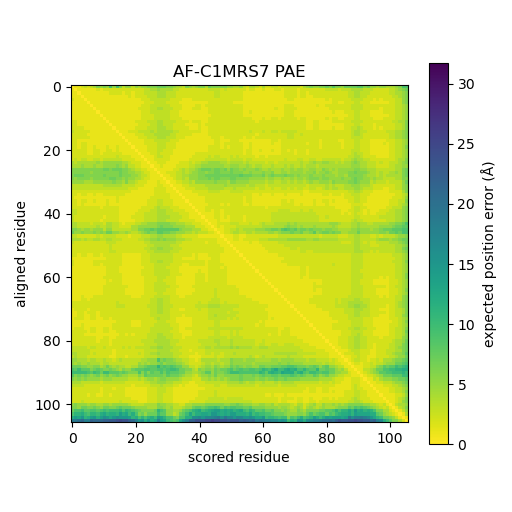 14.601 -13.752 1.00 88.88 91 THR A C 1
ATOM 757 O O . THR A 1 91 ? -4.352 15.279 -12.727 1.00 88.88 91 THR A O 1
ATOM 760 N N . GLY A 1 92 ? -3.392 13.731 -14.043 1.00 91.56 92 GLY A N 1
ATOM 761 C CA . GLY A 1 92 ? -2.226 13.480 -13.224 1.00 91.56 92 GLY A CA 1
ATOM 762 C C . GLY A 1 92 ? -2.196 12.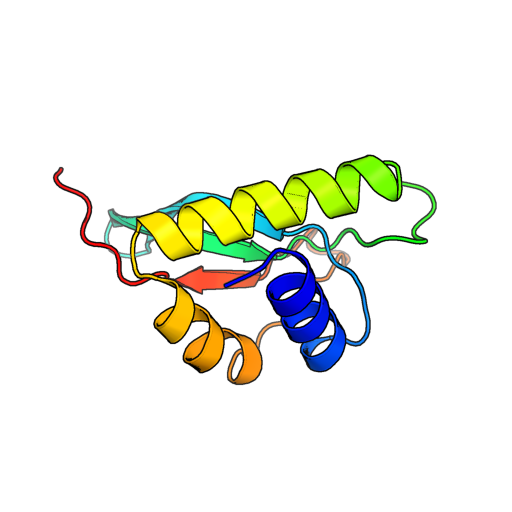072 -12.646 1.00 91.56 92 GLY A C 1
ATOM 763 O O . GLY A 1 92 ? -2.781 11.110 -13.151 1.00 91.56 92 GLY A O 1
ATOM 764 N N . ALA A 1 93 ? -1.416 11.953 -11.584 1.00 93.38 93 ALA A N 1
ATOM 765 C CA . ALA A 1 93 ? -1.120 10.705 -10.924 1.00 93.38 93 ALA A CA 1
ATOM 766 C C . ALA A 1 93 ? -2.092 10.441 -9.768 1.00 93.38 93 ALA A C 1
ATOM 768 O O . ALA A 1 93 ? -2.132 11.185 -8.791 1.00 93.38 93 ALA A O 1
ATOM 769 N N . ASN A 1 94 ? -2.847 9.351 -9.867 1.00 94.88 94 ASN A N 1
ATOM 770 C CA . ASN A 1 94 ? -3.873 8.962 -8.913 1.00 94.88 94 ASN A CA 1
ATOM 771 C C . ASN A 1 94 ? -3.458 7.677 -8.189 1.00 94.88 94 ASN A C 1
ATOM 773 O O . ASN A 1 94 ? -3.421 6.595 -8.780 1.00 94.88 94 ASN A O 1
ATOM 777 N N . ALA A 1 95 ? -3.156 7.808 -6.898 1.00 97.06 95 ALA A N 1
ATOM 778 C CA . ALA A 1 95 ? -2.933 6.683 -5.996 1.00 97.06 95 ALA A CA 1
ATOM 779 C C . ALA A 1 95 ? -4.257 6.198 -5.379 1.00 97.06 95 ALA A C 1
ATOM 781 O O . ALA A 1 95 ? -5.202 6.973 -5.200 1.00 97.06 95 ALA A O 1
ATOM 782 N N . VAL A 1 96 ? -4.317 4.920 -5.008 1.00 97.69 96 VAL A N 1
ATOM 783 C CA . VAL A 1 96 ? -5.423 4.371 -4.209 1.00 97.69 96 VAL A CA 1
ATOM 784 C C . VAL A 1 96 ? -5.045 4.445 -2.737 1.00 97.69 96 VAL A C 1
ATOM 786 O O . VAL A 1 96 ? -3.961 4.022 -2.356 1.00 97.69 96 VAL A O 1
ATOM 789 N N . MET A 1 97 ? -5.949 4.969 -1.912 1.00 97.06 97 MET A N 1
ATOM 790 C CA . MET A 1 97 ? -5.764 5.089 -0.466 1.00 97.06 97 MET A CA 1
ATOM 791 C C . MET A 1 97 ? -6.704 4.108 0.229 1.00 97.06 97 MET A C 1
ATOM 793 O O . MET A 1 97 ? -7.922 4.272 0.133 1.00 97.06 97 MET A O 1
ATOM 797 N N . ILE A 1 98 ? -6.156 3.102 0.908 1.00 97.44 98 ILE A N 1
ATOM 798 C CA . ILE A 1 98 ? -6.926 2.169 1.736 1.00 97.44 98 ILE A CA 1
ATOM 799 C C . ILE A 1 98 ? -6.781 2.608 3.201 1.00 97.44 98 ILE A C 1
ATOM 801 O O . ILE A 1 98 ? -5.661 2.590 3.710 1.00 97.44 98 ILE A O 1
ATOM 805 N N . PRO A 1 99 ? -7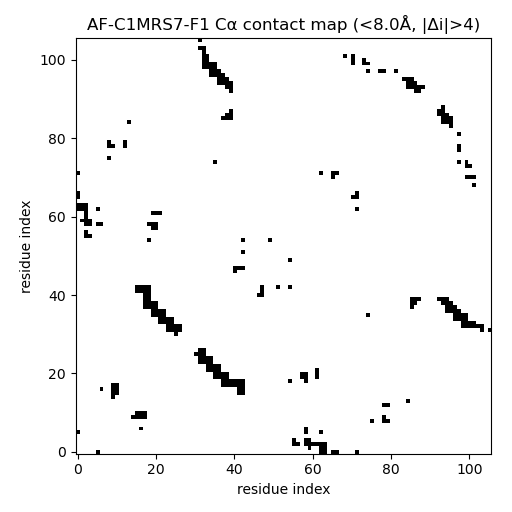.859 3.046 3.876 1.00 96.12 99 PRO A N 1
ATOM 806 C CA . PRO A 1 99 ? -7.789 3.458 5.277 1.00 96.12 99 PRO A CA 1
ATOM 807 C C . PRO A 1 99 ? -7.484 2.258 6.177 1.00 96.12 99 PRO A C 1
ATOM 809 O O . PRO A 1 99 ? -8.124 1.212 6.034 1.00 96.12 99 PRO A O 1
ATOM 812 N N . LEU A 1 100 ? -6.522 2.424 7.088 1.00 96.25 100 LEU A N 1
ATOM 813 C CA . LEU A 1 100 ? -6.055 1.359 7.984 1.00 96.25 100 LEU A CA 1
ATOM 814 C C . LEU A 1 100 ? -6.855 1.238 9.286 1.00 96.25 100 LEU A C 1
ATOM 816 O O . LEU A 1 100 ? -6.620 0.299 10.032 1.00 96.25 100 LEU A O 1
ATOM 820 N N . ASP A 1 101 ? -7.790 2.159 9.543 1.00 90.69 101 ASP A N 1
ATOM 821 C CA . ASP A 1 101 ? -8.610 2.224 10.767 1.00 90.69 101 ASP A CA 1
ATOM 822 C C . ASP A 1 101 ? -7.791 2.183 12.067 1.00 90.69 101 ASP A C 1
ATOM 824 O O . ASP A 1 101 ? -8.251 1.697 13.094 1.00 90.69 101 ASP A O 1
ATOM 828 N N . ILE A 1 102 ? -6.573 2.722 12.017 1.00 88.25 102 ILE A N 1
ATOM 829 C CA . ILE A 1 102 ? -5.726 2.921 13.190 1.00 88.25 102 ILE A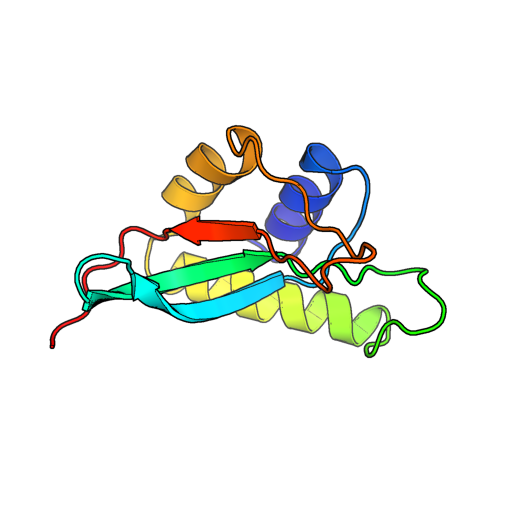 CA 1
ATOM 830 C C . ILE A 1 102 ? -6.125 4.254 13.823 1.00 88.25 102 ILE A C 1
ATOM 832 O O . ILE A 1 102 ? -6.149 5.284 13.139 1.00 88.25 102 ILE A O 1
ATOM 836 N N . GLU A 1 103 ? -6.440 4.233 15.115 1.00 78.94 103 GLU A N 1
ATOM 837 C CA . GLU A 1 103 ? -6.608 5.449 15.903 1.00 78.94 103 GLU A CA 1
ATOM 838 C C . GLU A 1 103 ? -5.230 6.071 16.136 1.00 78.94 103 GLU A C 1
ATOM 840 O O . GLU A 1 103 ? -4.315 5.423 16.638 1.00 78.94 103 GLU A O 1
ATOM 845 N N . LEU A 1 104 ? -5.067 7.312 15.688 1.00 76.81 104 LEU A N 1
ATOM 846 C CA . LEU A 1 104 ? -3.899 8.120 15.999 1.00 76.81 104 LEU A CA 1
ATOM 847 C C . LEU A 1 104 ? -4.321 9.090 17.093 1.00 76.81 104 LEU A C 1
ATOM 849 O O . LEU A 1 104 ? -5.305 9.806 16.901 1.00 76.81 104 LEU A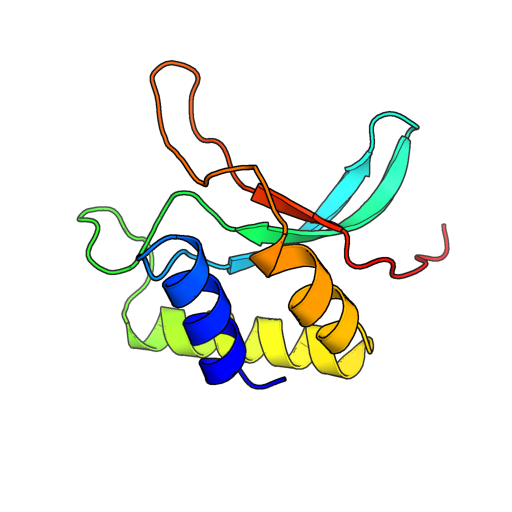 O 1
ATOM 853 N N . ASP A 1 105 ? -3.591 9.103 18.202 1.00 70.25 105 ASP A N 1
ATOM 854 C CA . ASP A 1 105 ? -3.720 10.171 19.187 1.00 70.25 105 ASP A CA 1
ATOM 855 C C . ASP A 1 105 ? -3.299 11.506 18.534 1.00 70.25 105 ASP A C 1
ATOM 857 O O . ASP A 1 105 ? -2.311 11.552 17.791 1.00 70.25 105 ASP A O 1
ATOM 861 N N . ASP A 1 106 ? -4.103 12.555 18.749 1.00 58.81 106 ASP A N 1
ATOM 862 C CA . ASP A 1 106 ? -3.917 13.908 18.189 1.00 58.81 106 ASP A CA 1
ATOM 863 C C . ASP A 1 106 ? -2.740 14.681 18.818 1.00 58.81 106 ASP A C 1
ATOM 865 O O . ASP A 1 106 ? -2.520 14.572 20.048 1.00 58.81 106 ASP A O 1
#

Mean predicted aligned error: 2.96 Å

pLDDT: mean 95.28, std 5.66, range [58.81, 98.62]

Nearest PDB structures (foldseek):
  2ljw-assembly1_A  TM=8.781E-01  e=1.256E-08  Nostoc sp. PCC 7120 = FACHB-418
  3nja-assembly1_B  TM=4.488E-01  e=1.497E+00  Chromobacterium violaceum ATCC 12472
  4hj3-assembly1_A  TM=3.950E-01  e=2.610E+00  Cereibacter sphaeroides ATCC 17025
  5esr-assembly1_A-2  TM=4.012E-01  e=5.479E+00  Caulobacter vibrioides CB15
  4v60-assembly1_A  TM=3.153E-01  e=6.199E+00  Rattus norvegicus

Organism: Micromonas pusilla (strain CCMP1545) (NCBI:txid564608)

InterPro domains:
  IPR021420 Protein of unknown function DUF3067 [PF11267] (4-103)
  IPR021420 Protein of unknown function DUF3067 [PTHR35126] (1-103)

Sequence (106 aa):
MTGEELRMLVLNKWGKMYDTRIHQRRDQFNKLGLYLQIMWKHVGQKSFPMTEQQYVEQLSAVAELLTEWGAQDVVRQKLPQSTKFPKMDTTGANAVMIPLDIELDD

Radius of gyration: 13.56 Å; Cα contacts (8 Å, |Δi|>4): 167; chains: 1; bounding box: 28×29×37 Å

Secondary structure (DSSP, 8-state):
--HHHHHHHHHHHHSS-EEEEEEEEE-TT--EEEEEEEEEEETT-TT-SS-HHHHHHHHHHHHHHHHHTT-HHHHHHHHHH-----EEETTEEE-EEEE--PPPP-

Foldseek 3Di:
DALVVVQVLVCVQAVFRFQWAWDWDADPVRDIFIWTKTWLDTPPDPPRPDDPVRSSVNSRVVVVVCVVQVLNVQCVPFSNVDPDDFHADPVGGDIDTRTSPRDDDD